Protein AF-A0A956IYQ3-F1 (afdb_monomer_lite)

Foldseek 3Di:
DFDWDWDQDPPRFIKIAGPPPPHVVVVVPDPDPDCPPRIDTDDDD

Radius of gyration: 10.83 Å; chains: 1; bounding box: 29×17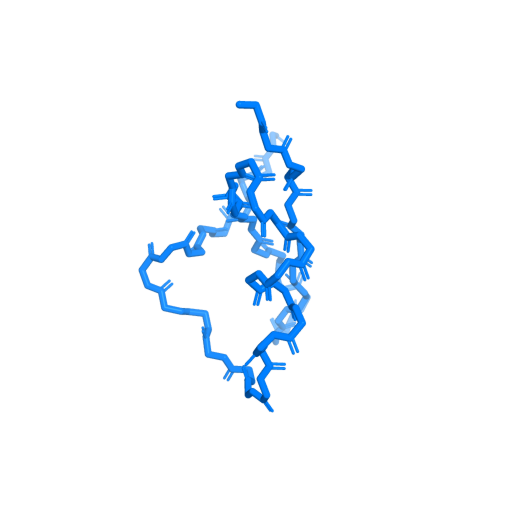×30 Å

Sequence (45 aa):
TGVMSFMVGENGVIYEADLGEETLEVAGTIESYDPGEAWAPVEAE

Secondary structure (DSSP, 8-state):
---EEEEE-GGG-EEEEE--TTHHHHHHT--S----TT-EEPPP-

pLDDT: mean 91.37, std 7.38, range [59.66, 96.19]

Structure (mmCIF, N/CA/C/O backbone):
data_AF-A0A956IYQ3-F1
#
_entry.id   AF-A0A956IYQ3-F1
#
loop_
_atom_site.group_PDB
_atom_site.id
_atom_site.type_symbol
_atom_site.label_atom_id
_atom_site.label_alt_id
_atom_site.label_comp_id
_atom_site.label_asym_id
_atom_site.label_entity_id
_atom_site.label_seq_id
_atom_site.pdbx_PDB_ins_code
_atom_site.Cartn_x
_atom_site.Cartn_y
_atom_site.Cartn_z
_atom_site.occupancy
_atom_site.B_iso_or_equiv
_atom_site.auth_seq_id
_atom_site.auth_comp_id
_atom_site.auth_asym_id
_atom_site.auth_atom_id
_atom_site.pdbx_PDB_model_num
ATOM 1 N N . THR A 1 1 ? 4.544 -3.297 14.688 1.00 64.62 1 THR A N 1
ATOM 2 C CA . THR A 1 1 ? 4.531 -4.721 14.279 1.00 64.62 1 THR A CA 1
ATOM 3 C C . THR A 1 1 ? 3.351 -4.974 13.361 1.00 64.62 1 THR A C 1
ATOM 5 O O . THR A 1 1 ? 2.234 -4.914 13.841 1.00 64.62 1 THR A O 1
ATOM 8 N N . GLY A 1 2 ? 3.551 -5.207 12.066 1.00 84.00 2 GLY A N 1
ATOM 9 C CA . GLY A 1 2 ? 2.450 -5.434 11.118 1.00 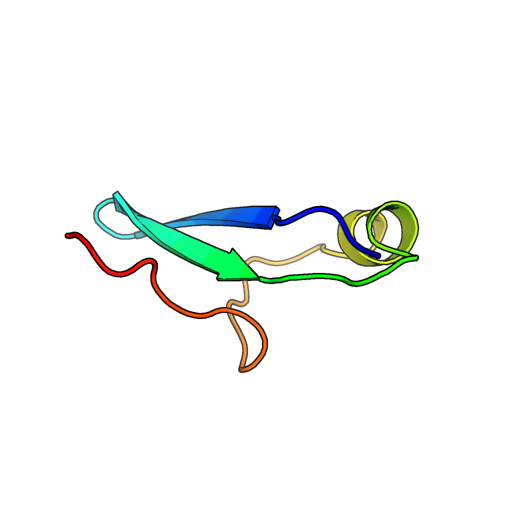84.00 2 GLY A CA 1
ATOM 10 C C . GLY A 1 2 ? 2.490 -6.810 10.462 1.00 84.00 2 GLY A C 1
ATOM 11 O O . GLY A 1 2 ? 3.409 -7.599 10.705 1.00 84.00 2 GLY A O 1
ATOM 12 N N . VAL A 1 3 ? 1.474 -7.107 9.651 1.00 91.75 3 VAL A N 1
ATOM 13 C CA . VAL A 1 3 ? 1.485 -8.263 8.749 1.00 91.75 3 VAL A CA 1
ATOM 14 C C . VAL A 1 3 ? 1.865 -7.763 7.359 1.00 91.75 3 VAL A C 1
ATOM 16 O O . VAL A 1 3 ? 1.151 -6.952 6.769 1.00 91.75 3 VAL A O 1
ATOM 19 N N . MET A 1 4 ? 2.972 -8.281 6.822 1.00 94.44 4 MET A N 1
ATOM 20 C CA . MET A 1 4 ? 3.328 -8.045 5.423 1.00 94.44 4 MET A CA 1
ATOM 21 C C . MET A 1 4 ? 2.232 -8.595 4.516 1.00 94.44 4 MET A C 1
ATOM 23 O O . MET A 1 4 ? 1.861 -9.769 4.606 1.00 94.44 4 MET A O 1
ATOM 27 N N . SER A 1 5 ? 1.715 -7.729 3.656 1.00 94.81 5 SER A N 1
ATOM 28 C CA . SER A 1 5 ? 0.604 -8.017 2.759 1.00 94.81 5 SER A CA 1
ATOM 29 C C . SER A 1 5 ? 1.091 -8.050 1.320 1.00 94.81 5 SER A C 1
ATOM 31 O O . SER A 1 5 ? 1.976 -7.285 0.945 1.00 94.81 5 SER A O 1
ATOM 33 N N . PHE A 1 6 ? 0.488 -8.921 0.512 1.00 95.38 6 PHE A N 1
ATOM 34 C CA . PHE A 1 6 ? 0.855 -9.104 -0.888 1.00 95.38 6 PHE A CA 1
ATOM 35 C C . PHE A 1 6 ? -0.359 -8.960 -1.796 1.00 95.38 6 PHE A C 1
ATOM 37 O O . PHE A 1 6 ? -1.446 -9.450 -1.480 1.00 95.38 6 PHE A O 1
ATOM 44 N N . MET A 1 7 ? -0.150 -8.331 -2.948 1.00 95.19 7 MET A N 1
ATOM 45 C CA . MET A 1 7 ? -1.158 -8.159 -3.988 1.00 95.19 7 MET A CA 1
ATOM 46 C C . MET A 1 7 ? -0.610 -8.658 -5.324 1.00 95.19 7 MET A C 1
ATOM 48 O O . MET A 1 7 ? 0.521 -8.351 -5.692 1.00 95.19 7 MET A O 1
ATOM 52 N N . VAL A 1 8 ? -1.413 -9.424 -6.064 1.00 95.31 8 VAL A N 1
ATOM 53 C CA . VAL A 1 8 ? -1.048 -9.905 -7.404 1.00 95.31 8 VAL A CA 1
ATOM 54 C C . VAL A 1 8 ? -1.698 -8.998 -8.440 1.00 95.31 8 VAL A C 1
ATOM 56 O O . VAL A 1 8 ? -2.923 -8.924 -8.523 1.00 95.31 8 VAL A O 1
ATOM 59 N N . GLY A 1 9 ? -0.867 -8.290 -9.197 1.00 92.25 9 GLY A N 1
ATOM 60 C CA . GLY A 1 9 ? -1.267 -7.400 -10.277 1.00 92.25 9 GLY A CA 1
ATOM 61 C C . GLY A 1 9 ? -1.221 -8.041 -11.660 1.00 92.25 9 GLY A C 1
ATOM 62 O O . GLY A 1 9 ? -1.081 -9.257 -11.832 1.00 92.25 9 GLY A O 1
ATOM 63 N N . GLU A 1 10 ? -1.338 -7.189 -12.675 1.00 90.81 10 GLU A N 1
ATOM 64 C CA . GLU A 1 10 ? -1.271 -7.592 -14.079 1.00 90.81 10 GLU A CA 1
ATOM 65 C C . GLU A 1 10 ? 0.076 -8.238 -14.426 1.00 90.81 10 GLU A C 1
ATOM 67 O O . GLU A 1 10 ? 1.112 -7.935 -13.834 1.00 90.81 10 GLU A O 1
ATOM 72 N N . ASN A 1 11 ? 0.070 -9.146 -15.407 1.00 91.56 11 ASN A N 1
ATOM 73 C CA . ASN A 1 11 ? 1.257 -9.893 -15.848 1.00 91.56 11 ASN A CA 1
ATOM 74 C C . ASN A 1 11 ? 1.988 -10.656 -14.722 1.00 91.56 11 ASN A C 1
ATOM 76 O O . ASN A 1 11 ? 3.147 -11.029 -14.887 1.00 91.56 11 ASN A O 1
ATOM 80 N N . GLY A 1 12 ? 1.311 -10.909 -13.595 1.00 91.75 12 GLY A N 1
ATOM 81 C CA . GLY A 1 12 ? 1.876 -11.625 -12.453 1.00 91.75 12 GLY A CA 1
ATOM 82 C C . GLY A 1 12 ? 2.838 -10.796 -11.602 1.00 91.75 12 GLY A C 1
ATOM 83 O O . GLY A 1 12 ? 3.567 -11.384 -10.807 1.00 91.75 12 GLY A O 1
ATOM 84 N N . VAL A 1 13 ? 2.858 -9.465 -11.748 1.00 92.88 13 VAL A N 1
ATOM 85 C CA . VAL A 1 13 ? 3.650 -8.592 -10.869 1.00 92.88 13 VAL A CA 1
ATOM 86 C C . VAL A 1 13 ? 3.106 -8.702 -9.448 1.00 92.88 13 VAL A C 1
ATOM 88 O O . VAL A 1 13 ? 1.911 -8.517 -9.220 1.00 92.88 13 VAL A O 1
ATOM 91 N N . ILE A 1 14 ? 3.978 -9.017 -8.493 1.00 95.12 14 ILE A N 1
ATOM 92 C CA . ILE A 1 14 ? 3.621 -9.094 -7.077 1.00 95.12 14 ILE A CA 1
ATOM 93 C C . ILE A 1 14 ? 4.052 -7.792 -6.413 1.00 95.12 14 ILE A C 1
ATOM 95 O O . ILE A 1 14 ? 5.193 -7.366 -6.577 1.00 95.12 14 ILE A O 1
ATOM 99 N N . TYR A 1 15 ? 3.138 -7.185 -5.666 1.00 96.19 15 TYR A N 1
ATOM 100 C CA . TYR A 1 15 ? 3.394 -6.021 -4.828 1.00 96.19 15 TYR A CA 1
ATOM 101 C C . TYR A 1 15 ? 3.350 -6.418 -3.358 1.00 96.19 15 TYR A C 1
ATOM 103 O O . TYR A 1 15 ? 2.576 -7.300 -2.981 1.00 96.19 15 TYR A O 1
ATOM 111 N N . GLU A 1 16 ? 4.131 -5.732 -2.535 1.00 95.88 16 GLU A N 1
ATOM 112 C CA . GLU A 1 16 ? 4.163 -5.873 -1.087 1.00 95.88 16 GLU A CA 1
ATOM 113 C C . GLU A 1 16 ? 3.965 -4.531 -0.377 1.00 95.88 16 GLU A C 1
ATOM 115 O O . GLU A 1 16 ? 4.364 -3.474 -0.875 1.00 95.88 16 GLU A O 1
ATOM 120 N N . ALA A 1 17 ? 3.328 -4.587 0.791 1.00 95.06 17 ALA A N 1
ATOM 121 C CA . ALA A 1 17 ? 3.164 -3.458 1.698 1.00 95.06 17 ALA A CA 1
ATOM 122 C C . ALA A 1 17 ? 3.077 -3.947 3.153 1.00 95.06 17 ALA A C 1
ATOM 124 O O . ALA A 1 17 ? 2.410 -4.946 3.441 1.00 95.06 17 ALA A O 1
ATOM 125 N N . ASP A 1 18 ? 3.705 -3.219 4.080 1.00 94.56 18 ASP A N 1
ATOM 126 C CA . ASP A 1 18 ? 3.408 -3.339 5.511 1.00 94.56 18 ASP A CA 1
ATOM 127 C C . ASP A 1 18 ? 2.243 -2.398 5.844 1.00 94.56 18 ASP A C 1
ATOM 129 O O . ASP A 1 18 ? 2.388 -1.176 5.796 1.00 94.56 18 ASP A O 1
ATOM 133 N N . LEU A 1 19 ? 1.080 -2.962 6.175 1.00 93.56 19 LEU A N 1
ATOM 134 C CA . LEU A 1 19 ? -0.111 -2.187 6.547 1.00 93.56 19 LEU A CA 1
ATOM 135 C C . LEU A 1 19 ? -0.111 -1.767 8.029 1.00 93.56 19 LEU A C 1
ATOM 137 O O . LEU A 1 19 ? -1.060 -1.138 8.497 1.00 93.56 19 LEU A O 1
ATOM 141 N N . GLY A 1 20 ? 0.940 -2.106 8.779 1.00 93.94 20 GLY A N 1
ATOM 142 C CA . GLY A 1 20 ? 1.113 -1.728 10.175 1.00 93.94 20 GLY A CA 1
ATOM 143 C C . GLY A 1 20 ? 0.305 -2.581 11.156 1.00 93.94 20 GLY A C 1
ATOM 144 O O . GLY A 1 20 ? -0.246 -3.632 10.829 1.00 93.94 20 GLY A O 1
ATOM 145 N N . GLU A 1 21 ? 0.249 -2.133 12.409 1.00 95.44 21 GLU A N 1
ATOM 146 C CA . GLU A 1 21 ? -0.387 -2.863 13.523 1.00 95.44 21 GLU A CA 1
ATOM 147 C C . GLU A 1 21 ? -1.892 -3.083 13.328 1.00 95.44 21 GLU A C 1
ATOM 149 O O . GLU A 1 21 ? -2.446 -4.070 13.809 1.00 95.44 21 GLU A O 1
ATOM 154 N N . GLU A 1 22 ? -2.533 -2.212 12.554 1.00 95.00 22 GLU A N 1
ATOM 155 C CA . GLU A 1 22 ? -3.969 -2.214 12.269 1.00 95.00 22 GLU A CA 1
ATOM 156 C C . GLU A 1 22 ? -4.295 -2.910 10.936 1.00 95.00 22 GLU A C 1
ATOM 158 O O . GLU A 1 22 ? -5.342 -2.661 10.342 1.00 95.00 22 GLU A O 1
ATOM 163 N N . THR A 1 23 ? -3.421 -3.818 10.470 1.00 94.62 23 THR A N 1
ATOM 164 C CA . THR A 1 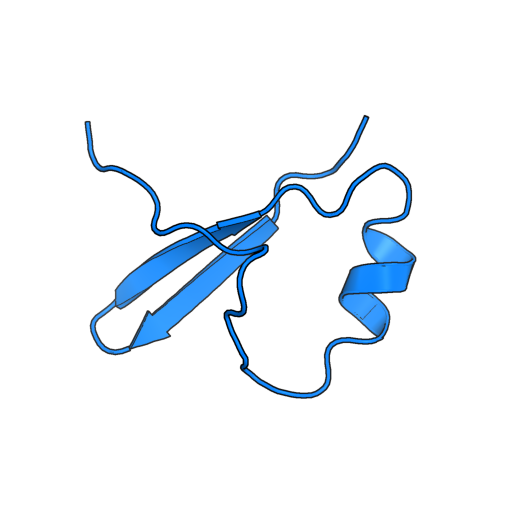23 ? -3.539 -4.491 9.159 1.00 94.62 23 THR A CA 1
ATOM 165 C C . THR A 1 2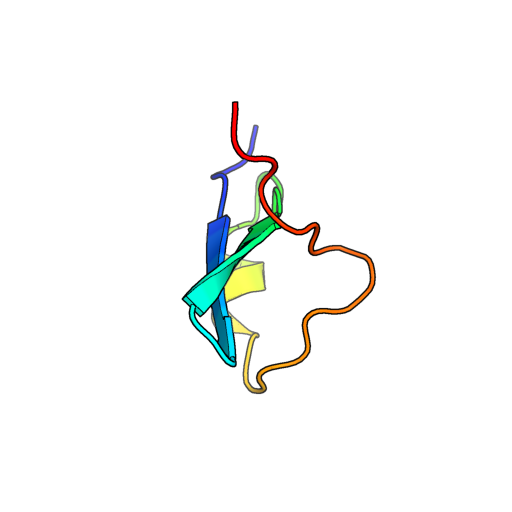3 ? -4.959 -4.994 8.865 1.00 94.62 23 THR A C 1
ATOM 167 O O . THR A 1 23 ? -5.445 -4.823 7.752 1.00 94.62 23 THR A O 1
ATOM 170 N N . LEU A 1 24 ? -5.645 -5.603 9.843 1.00 93.69 24 LEU A N 1
ATOM 171 C CA . LEU A 1 24 ? -7.001 -6.136 9.646 1.00 93.69 24 LEU A CA 1
ATOM 172 C C . LEU A 1 24 ? -8.041 -5.052 9.338 1.00 93.69 24 LEU A C 1
ATOM 174 O O . LEU A 1 24 ? -8.925 -5.287 8.516 1.00 93.69 24 LEU A O 1
ATOM 178 N N . GLU A 1 25 ? -7.952 -3.892 9.990 1.00 95.75 25 GLU A N 1
ATOM 179 C CA . GLU A 1 25 ? -8.862 -2.774 9.739 1.00 95.75 25 GLU A CA 1
ATOM 180 C C . GLU A 1 25 ? -8.579 -2.173 8.362 1.00 95.75 25 GLU A C 1
ATOM 182 O O . GLU A 1 25 ? -9.486 -2.085 7.536 1.00 95.75 25 GLU A O 1
ATOM 187 N N . VAL A 1 26 ? -7.307 -1.871 8.076 1.00 93.56 26 VAL A N 1
ATOM 188 C CA . VAL A 1 26 ? -6.882 -1.291 6.794 1.00 93.56 26 VAL A CA 1
ATOM 189 C C . VAL A 1 2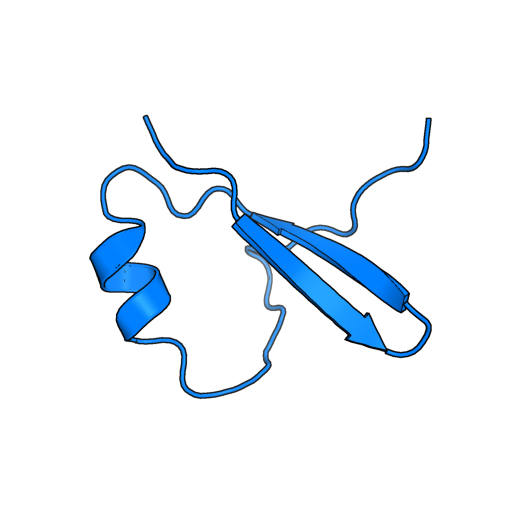6 ? -7.286 -2.199 5.634 1.00 93.56 26 VAL A C 1
ATOM 191 O O . VAL A 1 26 ? -7.990 -1.757 4.726 1.00 93.56 26 VAL A O 1
ATOM 194 N N . ALA A 1 27 ? -6.925 -3.485 5.690 1.00 93.12 27 ALA A N 1
ATOM 195 C CA . ALA A 1 27 ? -7.259 -4.454 4.649 1.00 93.12 27 ALA A CA 1
ATOM 196 C C . ALA A 1 27 ? -8.776 -4.615 4.455 1.00 93.12 27 ALA A C 1
ATOM 198 O O . ALA A 1 27 ? -9.232 -4.789 3.326 1.00 93.12 27 ALA A O 1
ATOM 199 N N . GLY A 1 28 ? -9.566 -4.519 5.531 1.00 95.06 28 GLY A N 1
ATOM 200 C CA . GLY A 1 28 ? -11.026 -4.604 5.473 1.00 95.06 28 GLY A CA 1
ATOM 201 C C . GLY A 1 28 ? -11.700 -3.438 4.741 1.00 95.06 28 GLY A C 1
ATOM 202 O O . GLY A 1 28 ? -12.844 -3.581 4.316 1.00 95.06 28 GLY A O 1
ATOM 203 N N . THR A 1 29 ? -11.004 -2.309 4.575 1.00 95.12 29 THR A N 1
ATOM 204 C CA . THR A 1 29 ? -11.509 -1.118 3.865 1.00 95.12 29 THR A CA 1
ATOM 205 C C . THR A 1 29 ? -11.103 -1.047 2.391 1.00 95.12 29 THR A C 1
ATOM 207 O O . THR A 1 29 ? -11.514 -0.127 1.688 1.00 95.12 29 THR A O 1
ATOM 210 N N . ILE A 1 30 ? -10.303 -1.998 1.895 1.00 92.81 30 ILE A N 1
ATOM 211 C CA . ILE A 1 30 ? -9.848 -2.006 0.500 1.00 92.81 30 ILE A CA 1
ATOM 212 C C . ILE A 1 30 ? -10.986 -2.494 -0.406 1.00 92.81 30 ILE A C 1
ATOM 214 O O . ILE A 1 30 ? -11.312 -3.679 -0.438 1.00 92.81 30 ILE A O 1
ATOM 218 N N . GLU A 1 31 ? -11.569 -1.577 -1.177 1.00 95.00 31 GLU A N 1
ATOM 219 C CA . GLU A 1 31 ? -12.692 -1.866 -2.087 1.00 95.00 31 GLU A CA 1
ATOM 220 C C . GLU A 1 31 ? -12.292 -1.876 -3.571 1.00 95.00 31 GLU A C 1
ATOM 222 O O . GLU A 1 31 ? -13.011 -2.415 -4.414 1.00 95.00 31 GLU A O 1
ATOM 227 N N . SER A 1 32 ? -11.141 -1.294 -3.905 1.00 94.12 32 SER A N 1
ATOM 228 C CA . SER A 1 32 ? -10.638 -1.184 -5.272 1.00 94.12 32 SER A CA 1
ATOM 229 C C . SER A 1 32 ? -9.183 -1.610 -5.368 1.00 94.12 32 SER A C 1
ATOM 231 O O . SER A 1 32 ? -8.385 -1.378 -4.462 1.00 94.12 32 SER A O 1
ATOM 233 N N . TYR A 1 33 ? -8.829 -2.188 -6.513 1.00 92.31 33 TYR A N 1
ATOM 234 C CA . TYR A 1 33 ? -7.438 -2.403 -6.878 1.00 92.31 33 TYR A CA 1
ATOM 235 C C . TYR A 1 33 ? -6.802 -1.055 -7.243 1.00 92.31 33 TYR A C 1
ATOM 237 O O . TYR A 1 33 ? -7.059 -0.522 -8.322 1.00 92.31 33 TYR A O 1
ATOM 245 N N . ASP A 1 34 ? -6.013 -0.506 -6.323 1.00 91.25 34 ASP A N 1
ATOM 246 C CA . ASP A 1 34 ? -5.245 0.728 -6.504 1.00 91.25 34 ASP A CA 1
ATOM 247 C C . ASP A 1 34 ? -3.908 0.598 -5.752 1.00 91.25 34 ASP A C 1
ATOM 249 O O . ASP A 1 34 ? -3.822 0.928 -4.562 1.00 91.25 34 ASP A O 1
ATOM 253 N N . PRO A 1 35 ? -2.872 0.019 -6.389 1.00 86.25 35 PRO A N 1
ATOM 254 C CA . PRO A 1 35 ? -1.530 -0.023 -5.828 1.00 86.25 35 PRO A CA 1
ATOM 255 C C . PRO A 1 35 ? -0.941 1.398 -5.857 1.00 86.25 35 PRO A C 1
ATOM 257 O O . PRO A 1 35 ? -0.191 1.768 -6.758 1.00 86.25 35 PRO A O 1
ATOM 260 N N . GLY A 1 36 ? -1.350 2.219 -4.884 1.00 86.56 36 GLY A N 1
ATOM 261 C CA . GLY A 1 36 ? -0.806 3.553 -4.633 1.00 86.56 36 GLY A CA 1
ATOM 262 C C . GLY A 1 36 ? 0.610 3.504 -4.047 1.00 86.56 36 GLY A C 1
ATOM 263 O O . GLY A 1 36 ? 1.258 2.462 -4.019 1.00 86.56 36 GLY A O 1
ATOM 264 N N . GLU A 1 37 ? 1.091 4.626 -3.508 1.00 88.50 37 GLU A N 1
ATOM 265 C CA . GLU A 1 37 ? 2.487 4.778 -3.048 1.00 88.50 37 GLU A CA 1
ATOM 266 C C . GLU A 1 37 ? 2.909 3.830 -1.910 1.00 88.50 37 GLU A C 1
ATOM 268 O O . GLU A 1 37 ? 4.100 3.621 -1.696 1.00 88.50 37 GLU A O 1
ATOM 273 N N . ALA A 1 38 ? 1.954 3.251 -1.179 1.00 90.06 38 ALA A N 1
ATOM 274 C CA . ALA A 1 38 ? 2.235 2.309 -0.096 1.00 90.06 38 ALA A CA 1
ATOM 275 C C . ALA A 1 38 ? 2.657 0.910 -0.586 1.00 90.06 38 ALA A C 1
ATOM 277 O O . ALA A 1 38 ? 3.177 0.128 0.207 1.00 90.06 38 ALA A O 1
ATOM 278 N N . TRP A 1 39 ? 2.420 0.590 -1.862 1.00 95.00 39 TRP A N 1
ATOM 279 C CA . TRP A 1 39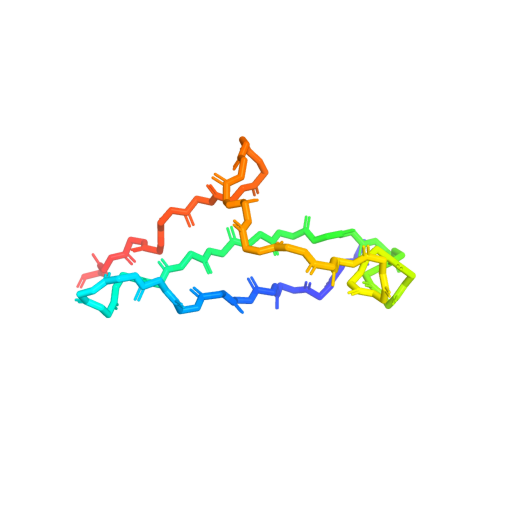 ? 2.703 -0.718 -2.447 1.00 95.00 39 TRP A CA 1
ATOM 280 C C . TRP A 1 39 ? 3.955 -0.655 -3.315 1.00 95.00 39 TRP A C 1
ATOM 282 O O . TRP A 1 39 ? 4.022 0.112 -4.276 1.00 95.00 39 TRP A O 1
ATOM 292 N N . ALA A 1 40 ? 4.934 -1.502 -3.011 1.00 95.38 40 ALA A N 1
ATOM 293 C CA . ALA A 1 40 ? 6.154 -1.634 -3.798 1.00 95.38 40 ALA A CA 1
ATOM 294 C C . ALA A 1 40 ? 6.158 -2.976 -4.543 1.00 95.38 40 ALA A C 1
ATOM 296 O O . ALA A 1 40 ? 5.693 -3.970 -3.988 1.00 95.38 40 ALA A O 1
ATOM 297 N N . PRO A 1 41 ? 6.648 -3.050 -5.793 1.00 94.81 41 PRO A N 1
ATOM 298 C CA . PRO A 1 41 ? 6.866 -4.338 -6.437 1.00 94.81 41 PRO A CA 1
ATOM 299 C C . PRO A 1 41 ? 7.901 -5.141 -5.641 1.00 94.81 41 PRO A C 1
ATOM 301 O O . PRO A 1 41 ? 8.933 -4.600 -5.250 1.00 94.81 41 PRO A O 1
ATOM 304 N N . VAL A 1 42 ? 7.630 -6.429 -5.432 1.00 95.56 42 VAL A N 1
ATOM 305 C CA . VAL A 1 42 ? 8.577 -7.350 -4.794 1.00 95.56 42 VAL A CA 1
ATOM 306 C C . VAL A 1 42 ? 9.803 -7.484 -5.692 1.00 95.56 42 VAL A C 1
ATOM 308 O O . VAL A 1 42 ? 9.684 -7.808 -6.878 1.00 95.56 42 VAL A O 1
ATOM 311 N N . GLU A 1 43 ? 10.985 -7.253 -5.131 1.00 88.62 43 GLU A N 1
ATOM 312 C CA . GLU A 1 43 ? 12.238 -7.475 -5.844 1.00 88.62 43 GLU A CA 1
ATOM 313 C C . GLU A 1 43 ? 12.551 -8.977 -5.888 1.00 88.62 43 GLU A C 1
ATOM 315 O O . GLU A 1 43 ? 12.500 -9.674 -4.874 1.00 88.62 43 GLU A O 1
ATOM 320 N N . ALA A 1 44 ? 12.846 -9.495 -7.082 1.00 75.12 44 ALA A N 1
ATOM 321 C CA . ALA A 1 44 ? 13.350 -10.854 -7.229 1.00 75.12 44 ALA A CA 1
ATOM 322 C C . ALA A 1 44 ? 14.846 -10.871 -6.886 1.00 75.12 44 ALA A C 1
ATOM 324 O O . ALA A 1 44 ? 15.609 -10.096 -7.466 1.00 75.12 44 ALA A O 1
ATOM 325 N N . GLU A 1 45 ? 15.246 -11.749 -5.965 1.00 59.66 45 GLU A N 1
ATOM 326 C CA . GLU A 1 45 ? 16.659 -12.061 -5.697 1.00 59.66 45 GLU A CA 1
ATOM 327 C C . GLU A 1 45 ? 17.337 -12.780 -6.876 1.00 59.66 45 GLU A C 1
ATOM 329 O O . GLU A 1 45 ? 16.686 -13.638 -7.524 1.00 59.66 45 GLU A O 1
#